Protein AF-A0A6A9TBL2-F1 (afdb_monomer_lite)

Secondary structure (DSSP, 8-state):
---EEETTEEESTTS----EE--B--TT-S-GGGB--SHHHHHHHIIIIITTTT-SEE-

Sequence (59 aa):
MRNVDAAGLGIGDDHPPRIMGVLNVSAESPYDPSVYDDPGEAAEYVDKELIGEGADIVD

pLDDT: mean 91.74, std 7.29, range [67.0, 97.06]

Radius of gyration: 13.49 Å; chains: 1; bounding box: 32×21×30 Å

Foldseek 3Di:
DDWDADPNDIDDDVDDDFAEAEAALDPPDPPVVRHDVDPVVSVVCCVCPCVVVPGPHYD

Structure (mmCIF, N/CA/C/O backbone):
data_AF-A0A6A9TBL2-F1
#
_entry.id   AF-A0A6A9TBL2-F1
#
loop_
_atom_site.group_PDB
_atom_site.id
_atom_site.type_symbol
_atom_site.label_atom_id
_atom_site.label_alt_id
_atom_site.label_comp_id
_atom_site.label_asym_id
_atom_site.label_entity_id
_atom_site.label_seq_id
_atom_site.pdbx_PDB_ins_code
_atom_site.Cartn_x
_atom_site.Cartn_y
_atom_site.Cartn_z
_atom_site.occupancy
_atom_site.B_iso_or_equiv
_atom_site.auth_seq_id
_atom_site.auth_comp_id
_atom_site.auth_asym_id
_atom_site.auth_atom_id
_atom_site.pdbx_PDB_model_num
ATOM 1 N N . MET A 1 1 ? -20.133 10.722 6.927 1.00 75.62 1 MET A N 1
ATOM 2 C CA . MET A 1 1 ? -19.837 10.230 5.560 1.00 75.62 1 MET A CA 1
ATOM 3 C C . MET A 1 1 ? -20.578 8.912 5.341 1.00 75.62 1 MET A C 1
ATOM 5 O O . MET A 1 1 ? -21.213 8.439 6.274 1.00 75.62 1 MET A O 1
ATOM 9 N N . ARG A 1 2 ? -20.613 8.353 4.123 1.00 91.81 2 ARG A N 1
ATOM 10 C CA . ARG A 1 2 ? -21.187 7.011 3.908 1.00 91.81 2 ARG A CA 1
ATOM 11 C C . ARG A 1 2 ? -20.100 5.974 4.192 1.00 91.81 2 ARG A C 1
ATOM 13 O O . ARG A 1 2 ? -19.043 6.065 3.578 1.00 91.81 2 ARG A O 1
ATOM 20 N N . ASN A 1 3 ? -20.370 5.006 5.066 1.00 95.56 3 ASN A N 1
ATOM 21 C CA . ASN A 1 3 ? -19.457 3.882 5.284 1.00 95.56 3 ASN A CA 1
ATOM 22 C C . ASN A 1 3 ? -19.473 2.937 4.075 1.00 95.56 3 ASN A C 1
ATOM 24 O O . ASN A 1 3 ? -20.515 2.760 3.430 1.00 95.56 3 ASN A O 1
ATOM 28 N N . VAL A 1 4 ? -18.329 2.322 3.790 1.00 95.56 4 VAL A N 1
ATOM 29 C CA . VAL A 1 4 ? -18.145 1.352 2.706 1.00 95.56 4 VAL A CA 1
ATOM 30 C C . VAL A 1 4 ? -17.514 0.068 3.237 1.00 95.56 4 VAL A C 1
ATOM 32 O O . VAL A 1 4 ? -16.782 0.089 4.224 1.00 95.56 4 VAL A O 1
ATOM 35 N N . ASP A 1 5 ? -17.819 -1.042 2.569 1.00 96.06 5 ASP A N 1
ATOM 36 C CA . ASP A 1 5 ? -17.148 -2.327 2.755 1.00 96.06 5 ASP A CA 1
ATOM 37 C C . ASP A 1 5 ? -16.264 -2.584 1.534 1.00 96.06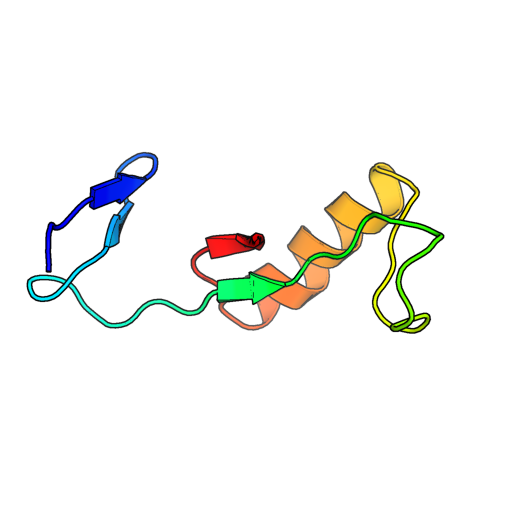 5 ASP A C 1
ATOM 39 O O . ASP A 1 5 ? -16.749 -2.567 0.399 1.00 96.06 5 ASP A O 1
ATOM 43 N N . ALA A 1 6 ? -14.971 -2.782 1.771 1.00 94.06 6 ALA A N 1
ATOM 44 C CA . ALA A 1 6 ? -13.993 -3.134 0.756 1.00 94.06 6 ALA A CA 1
ATOM 45 C C . ALA A 1 6 ? -13.468 -4.539 1.058 1.00 94.06 6 ALA A C 1
ATOM 47 O O . ALA A 1 6 ? -12.580 -4.715 1.886 1.00 94.06 6 ALA A O 1
ATOM 48 N N . ALA A 1 7 ? -14.055 -5.550 0.414 1.00 95.06 7 ALA A N 1
ATOM 49 C CA . ALA A 1 7 ? -13.691 -6.956 0.611 1.00 95.06 7 ALA A CA 1
ATOM 50 C C . ALA A 1 7 ? -13.737 -7.408 2.091 1.00 95.06 7 ALA A C 1
ATOM 52 O O . ALA A 1 7 ? -12.874 -8.155 2.549 1.00 95.06 7 ALA A O 1
ATOM 53 N N . GLY A 1 8 ? -14.747 -6.964 2.847 1.00 95.19 8 GLY A N 1
ATOM 54 C CA . GLY A 1 8 ? -14.880 -7.255 4.278 1.00 95.19 8 GLY A CA 1
ATOM 55 C C . GLY A 1 8 ? -14.153 -6.271 5.202 1.00 95.19 8 GLY A C 1
ATOM 56 O O . GLY A 1 8 ? -14.259 -6.397 6.425 1.00 95.19 8 GLY A O 1
ATOM 57 N N . LEU A 1 9 ? -13.423 -5.291 4.655 1.00 95.62 9 LEU A N 1
ATOM 58 C CA . LEU A 1 9 ? -12.824 -4.199 5.417 1.00 95.62 9 LEU A CA 1
ATOM 59 C C . LEU A 1 9 ? -13.781 -3.000 5.472 1.00 95.62 9 LEU A C 1
ATOM 61 O O . LEU A 1 9 ? -14.017 -2.324 4.471 1.00 95.62 9 LEU A O 1
ATOM 65 N N . GLY A 1 10 ? -14.309 -2.710 6.662 1.00 96.62 10 GLY A N 1
ATOM 66 C CA . GLY A 1 10 ? -15.127 -1.520 6.904 1.00 96.62 10 GLY A CA 1
ATOM 67 C C . GLY A 1 10 ? -14.298 -0.231 6.930 1.00 96.62 10 GLY A C 1
ATOM 68 O O . GLY A 1 10 ? -13.301 -0.147 7.660 1.00 96.62 10 GLY A O 1
ATOM 69 N N . ILE A 1 11 ? -14.742 0.774 6.168 1.00 95.81 11 ILE A N 1
ATOM 70 C CA . ILE A 1 11 ? -14.137 2.110 6.043 1.00 95.81 11 ILE A CA 1
ATOM 71 C C . ILE A 1 11 ? -15.225 3.172 6.258 1.00 95.81 11 ILE A C 1
ATOM 73 O O . ILE A 1 11 ? -16.289 3.114 5.639 1.00 95.81 11 ILE A O 1
ATOM 77 N N . GLY A 1 12 ? -14.969 4.151 7.127 1.00 94.88 12 GLY A N 1
ATOM 78 C CA . GLY A 1 12 ? -15.898 5.246 7.426 1.00 94.88 12 GLY A CA 1
ATOM 79 C C . GLY A 1 12 ? -15.923 5.617 8.908 1.00 94.88 12 GLY A C 1
ATOM 80 O O . GLY A 1 12 ? -15.116 5.117 9.687 1.00 94.88 12 GLY A O 1
ATOM 81 N N . ASP A 1 13 ? -16.864 6.483 9.288 1.00 95.31 13 ASP A N 1
ATOM 82 C CA . ASP A 1 13 ? -16.918 7.118 10.617 1.00 95.31 13 ASP A CA 1
ATOM 83 C C . ASP A 1 13 ? -17.185 6.115 11.760 1.00 95.31 13 ASP A C 1
ATOM 85 O O . ASP A 1 13 ? -16.824 6.378 12.906 1.00 95.31 13 ASP A O 1
ATOM 89 N N . ASP A 1 14 ? -17.777 4.955 11.449 1.00 95.94 14 ASP A N 1
ATOM 90 C CA . ASP A 1 14 ? -18.076 3.889 12.422 1.00 95.94 14 ASP A CA 1
ATOM 91 C C . ASP A 1 14 ? -16.954 2.834 12.542 1.00 95.94 14 ASP A C 1
ATOM 93 O O . ASP A 1 14 ? -17.114 1.816 13.223 1.00 95.94 14 ASP A O 1
ATOM 97 N N . HIS A 1 15 ? -15.816 3.041 11.874 1.00 95.44 15 HIS A N 1
ATOM 98 C CA . HIS A 1 15 ? -14.702 2.095 11.829 1.00 95.44 15 HIS A CA 1
ATOM 99 C C . HIS A 1 15 ? -13.392 2.740 12.308 1.00 95.44 15 HIS A C 1
ATOM 101 O O . HIS A 1 15 ? -13.249 3.962 12.263 1.00 95.44 15 HIS A O 1
ATOM 107 N N . PRO A 1 16 ? -12.407 1.945 12.773 1.00 95.94 16 PRO A N 1
ATOM 108 C CA . PRO A 1 16 ? -11.080 2.473 13.061 1.00 95.94 16 PRO A CA 1
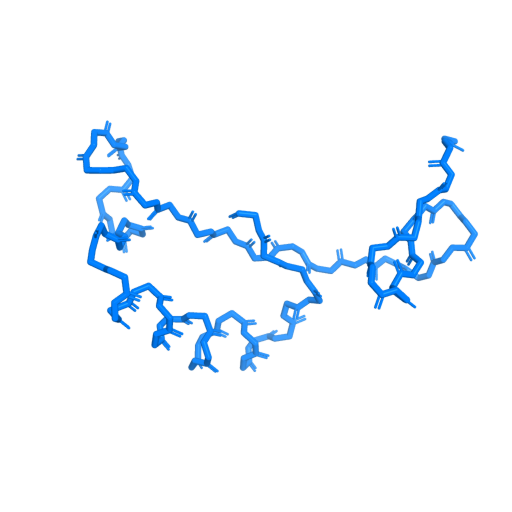ATOM 109 C C . PRO A 1 16 ? -10.463 3.154 11.827 1.00 95.94 16 PRO A C 1
ATOM 111 O O . PRO A 1 16 ? -10.733 2.714 10.703 1.00 95.94 16 PRO A O 1
ATOM 114 N N . PRO A 1 17 ? -9.604 4.176 12.018 1.00 95.19 17 PRO A N 1
ATOM 115 C CA . PRO A 1 17 ? -8.804 4.733 10.934 1.00 95.19 17 PRO A CA 1
ATOM 116 C C . PRO A 1 17 ? -8.031 3.639 10.195 1.00 95.19 17 PRO A C 1
ATOM 118 O O . PRO A 1 17 ? -7.547 2.696 10.821 1.00 95.19 17 PRO A O 1
ATOM 121 N N . ARG A 1 18 ? -7.921 3.791 8.874 1.00 95.75 18 ARG A N 1
ATOM 122 C CA . ARG A 1 18 ? -7.187 2.882 7.989 1.00 95.75 18 ARG A CA 1
ATOM 123 C C . ARG A 1 18 ? -5.995 3.591 7.378 1.00 95.75 18 ARG A C 1
ATOM 125 O O . ARG A 1 18 ? -6.084 4.780 7.070 1.00 95.75 18 ARG A O 1
ATOM 132 N N . ILE A 1 19 ? -4.910 2.856 7.190 1.00 96.12 19 ILE A N 1
ATOM 133 C CA . ILE A 1 19 ? -3.716 3.330 6.498 1.00 96.12 19 ILE A CA 1
ATOM 134 C C . ILE A 1 19 ? -3.821 2.916 5.032 1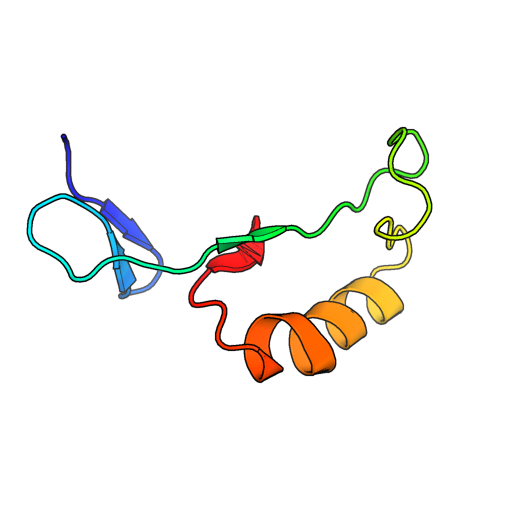.00 96.12 19 ILE A C 1
ATOM 136 O O . ILE A 1 19 ? -3.995 1.740 4.720 1.00 96.12 19 ILE A O 1
ATOM 140 N N . MET A 1 20 ? -3.726 3.898 4.141 1.00 96.12 20 MET A N 1
ATOM 141 C CA . MET A 1 20 ? -3.701 3.694 2.696 1.00 96.12 20 MET A CA 1
ATOM 142 C C . MET A 1 20 ? -2.270 3.896 2.203 1.00 96.12 20 MET A C 1
ATOM 144 O O . MET A 1 20 ? -1.742 5.006 2.278 1.00 96.12 20 MET A O 1
ATOM 148 N N . GLY A 1 21 ? -1.643 2.813 1.751 1.00 95.00 21 GLY A N 1
ATOM 149 C CA . GLY A 1 21 ? -0.400 2.869 0.993 1.00 95.00 21 GLY A CA 1
ATOM 150 C C . GLY A 1 21 ? -0.683 3.329 -0.433 1.00 95.00 21 GLY A C 1
ATOM 151 O O . GLY A 1 21 ? -1.763 3.068 -0.956 1.00 95.00 21 GLY A O 1
ATOM 152 N N . VAL A 1 22 ? 0.276 4.015 -1.048 1.00 93.25 22 VAL A N 1
ATOM 153 C CA . VAL A 1 22 ? 0.136 4.551 -2.407 1.00 93.25 22 VAL A CA 1
ATOM 154 C C . VAL A 1 22 ? 1.074 3.791 -3.334 1.00 93.25 22 VAL A C 1
ATOM 156 O O . VAL A 1 22 ? 2.283 3.772 -3.104 1.00 93.25 22 VAL A O 1
ATOM 159 N N . LEU A 1 23 ? 0.525 3.201 -4.389 1.00 93.25 23 LEU A N 1
ATOM 160 C CA . LEU A 1 23 ? 1.243 2.513 -5.448 1.00 93.25 23 LEU A CA 1
ATOM 161 C C . LEU A 1 23 ? 1.044 3.271 -6.764 1.00 93.25 23 LEU A C 1
ATOM 163 O O . LEU A 1 23 ? -0.013 3.225 -7.387 1.00 93.25 23 LEU A O 1
ATOM 167 N N . ASN A 1 24 ? 2.095 3.932 -7.248 1.00 92.12 24 ASN A N 1
ATOM 168 C CA . ASN A 1 24 ? 2.040 4.545 -8.571 1.00 92.12 24 ASN A CA 1
ATOM 169 C C . ASN A 1 24 ? 2.533 3.547 -9.616 1.00 92.12 24 ASN A C 1
ATOM 171 O O . ASN A 1 24 ? 3.654 3.065 -9.529 1.00 92.12 24 ASN A O 1
ATOM 175 N N . VAL A 1 25 ? 1.724 3.290 -10.642 1.00 92.94 25 VAL A N 1
ATOM 176 C CA . VAL A 1 25 ? 2.085 2.388 -11.759 1.00 92.94 25 VAL A CA 1
ATOM 177 C C . VAL A 1 25 ? 2.259 3.120 -13.093 1.00 92.94 25 VAL A C 1
ATOM 179 O O . VAL A 1 25 ? 2.476 2.510 -14.135 1.00 92.94 25 VAL A O 1
ATOM 182 N N . SER A 1 26 ? 2.116 4.447 -13.088 1.00 90.19 26 SER A N 1
ATOM 183 C CA . SER A 1 26 ? 2.254 5.268 -14.290 1.00 90.19 26 SER A CA 1
ATOM 184 C C . SER A 1 26 ? 3.696 5.727 -14.466 1.00 90.19 26 SER A C 1
ATOM 186 O O . SER A 1 26 ? 4.165 6.545 -13.677 1.00 90.19 26 SER A O 1
ATOM 188 N N . ALA A 1 27 ? 4.338 5.302 -15.556 1.00 85.31 27 ALA A N 1
ATOM 189 C CA . ALA A 1 27 ? 5.654 5.789 -15.986 1.00 85.31 27 ALA A CA 1
ATOM 190 C C . ALA A 1 27 ? 5.702 7.314 -16.225 1.00 85.31 27 ALA A C 1
ATOM 192 O O . ALA A 1 27 ? 6.765 7.919 -16.205 1.00 85.31 27 ALA A O 1
ATOM 193 N N . GLU A 1 28 ? 4.545 7.950 -16.432 1.00 85.88 28 GLU A N 1
ATOM 194 C CA . GLU A 1 28 ? 4.416 9.402 -16.624 1.00 85.88 28 GLU A CA 1
ATOM 195 C C . GLU A 1 28 ? 4.226 10.163 -15.298 1.00 85.88 28 GLU A C 1
ATOM 197 O O . GLU A 1 28 ? 4.004 11.377 -15.289 1.00 85.88 28 GLU A O 1
ATOM 202 N N . SER A 1 29 ? 4.214 9.459 -14.161 1.00 80.75 29 SER A N 1
ATOM 203 C CA . SER A 1 29 ? 4.073 10.096 -12.854 1.00 80.75 29 SER A CA 1
ATOM 204 C C . SER A 1 29 ? 5.308 10.953 -12.552 1.00 80.75 29 SER A C 1
ATOM 206 O O . SER A 1 29 ? 6.429 10.478 -12.699 1.00 80.75 29 SER A O 1
ATOM 208 N N . PRO A 1 30 ? 5.147 12.189 -12.046 1.00 78.12 30 PRO A N 1
ATOM 209 C CA . PRO A 1 30 ? 6.278 13.036 -11.661 1.00 78.12 30 PRO A CA 1
ATOM 210 C C . PRO A 1 30 ? 7.013 12.539 -10.399 1.00 78.12 30 PRO A C 1
ATOM 212 O O . PRO A 1 30 ? 7.927 13.209 -9.919 1.00 78.12 30 PRO A O 1
ATOM 215 N N . TYR A 1 31 ? 6.591 11.407 -9.827 1.00 71.75 31 TYR A N 1
ATOM 216 C CA . TYR A 1 31 ? 7.121 10.819 -8.600 1.00 71.75 31 TYR A CA 1
ATOM 217 C C . TYR A 1 31 ? 8.010 9.602 -8.891 1.00 71.75 31 TYR A C 1
ATOM 219 O O . TYR A 1 31 ? 7.759 8.523 -8.368 1.00 71.75 31 TYR A O 1
ATOM 227 N N . ASP A 1 32 ? 9.062 9.787 -9.697 1.00 67.00 32 ASP A N 1
ATOM 228 C CA . ASP A 1 32 ? 9.967 8.716 -10.161 1.00 67.00 32 ASP A CA 1
ATOM 229 C C . ASP A 1 32 ? 10.377 7.672 -9.093 1.00 67.00 32 ASP A C 1
ATOM 231 O O . ASP A 1 32 ? 10.366 6.486 -9.410 1.00 67.00 32 ASP A O 1
ATOM 235 N N . PRO A 1 33 ? 10.714 8.026 -7.830 1.00 71.25 33 PRO A N 1
ATOM 236 C CA . PRO A 1 33 ? 11.158 7.033 -6.845 1.00 71.25 33 PRO A CA 1
ATOM 237 C C . PRO A 1 33 ? 10.077 6.054 -6.370 1.00 71.25 33 PRO A C 1
ATOM 239 O O . PRO A 1 33 ? 10.412 5.095 -5.684 1.00 71.25 33 PRO A O 1
ATOM 242 N N . SER A 1 34 ? 8.801 6.318 -6.657 1.00 70.12 34 SER A N 1
ATOM 243 C CA . SER A 1 34 ? 7.663 5.511 -6.200 1.00 70.12 34 SER A CA 1
ATOM 244 C C . SER A 1 34 ? 6.784 5.017 -7.350 1.00 70.12 34 SER A C 1
ATOM 246 O O . SER A 1 34 ? 5.618 4.679 -7.124 1.00 70.12 34 SER A O 1
ATOM 248 N N . VAL A 1 35 ? 7.332 4.990 -8.572 1.00 85.56 35 VAL A N 1
ATOM 249 C CA . VAL A 1 35 ? 6.694 4.392 -9.748 1.00 85.56 35 VAL A CA 1
ATOM 250 C C . VAL A 1 35 ? 7.195 2.969 -9.949 1.00 85.56 35 VAL A C 1
ATOM 252 O O . VAL A 1 35 ? 8.387 2.748 -10.137 1.00 85.56 35 VAL A O 1
ATOM 255 N N . TYR A 1 36 ? 6.257 2.029 -9.977 1.00 90.56 36 TYR A N 1
ATOM 256 C CA . TYR A 1 36 ? 6.475 0.630 -10.322 1.00 90.56 36 TYR A CA 1
ATOM 257 C C . TYR A 1 36 ? 5.566 0.285 -11.504 1.00 90.56 36 TYR A C 1
ATOM 259 O O . TYR A 1 36 ? 4.407 -0.088 -11.326 1.00 90.56 36 TYR A O 1
ATOM 267 N N . ASP A 1 37 ? 6.053 0.496 -12.726 1.00 90.12 37 ASP A N 1
ATOM 268 C CA . ASP A 1 37 ? 5.297 0.246 -13.960 1.00 90.12 37 ASP A CA 1
ATOM 269 C C . ASP A 1 37 ? 5.366 -1.222 -14.427 1.00 90.12 37 ASP A C 1
ATOM 271 O O . ASP A 1 37 ? 4.527 -1.659 -15.222 1.00 90.12 37 ASP A O 1
ATOM 275 N N . ASP A 1 38 ? 6.299 -2.012 -13.880 1.00 94.00 38 ASP A N 1
ATOM 276 C CA . ASP A 1 38 ? 6.293 -3.471 -13.978 1.00 94.00 38 ASP A CA 1
ATOM 277 C C . ASP A 1 38 ? 5.365 -4.108 -12.918 1.00 94.00 38 ASP A C 1
ATOM 279 O O . ASP A 1 38 ? 5.517 -3.856 -11.718 1.00 94.00 38 ASP A O 1
ATOM 283 N N . PRO A 1 39 ? 4.423 -4.991 -13.311 1.00 94.25 39 PRO A N 1
ATOM 284 C CA . PRO A 1 39 ? 3.503 -5.630 -12.368 1.00 94.25 39 PRO A CA 1
ATOM 285 C 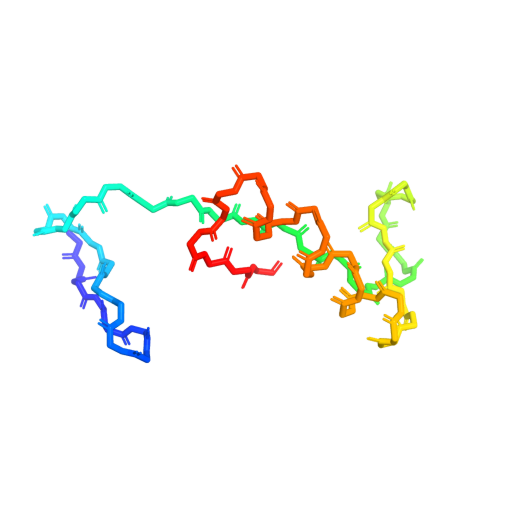C . PRO A 1 39 ? 4.174 -6.508 -11.304 1.00 94.25 39 PRO A C 1
ATOM 287 O O . PRO A 1 39 ? 3.625 -6.666 -10.214 1.00 94.25 39 PRO A O 1
ATOM 290 N N . GLY A 1 40 ? 5.313 -7.127 -11.623 1.00 96.00 40 GLY A N 1
ATOM 291 C CA . GLY A 1 40 ? 6.060 -7.963 -10.689 1.00 96.00 40 GLY A CA 1
ATOM 292 C C . GLY A 1 40 ? 6.734 -7.122 -9.613 1.00 96.00 40 GLY A C 1
ATOM 293 O O . GLY A 1 40 ? 6.583 -7.419 -8.430 1.00 96.00 40 GLY A O 1
ATOM 294 N N . GLU A 1 41 ? 7.403 -6.042 -10.018 1.00 94.31 41 GLU A N 1
ATOM 295 C CA . GLU A 1 41 ? 8.012 -5.084 -9.089 1.00 94.31 41 GLU A CA 1
ATOM 296 C C . GLU A 1 41 ? 6.957 -4.390 -8.216 1.00 94.31 41 GLU A C 1
ATOM 298 O O . GLU A 1 41 ? 7.134 -4.281 -7.003 1.00 94.31 41 GLU A O 1
ATOM 303 N N . ALA A 1 42 ? 5.818 -4.004 -8.799 1.00 94.75 42 ALA A N 1
ATOM 304 C CA . ALA A 1 42 ? 4.703 -3.411 -8.065 1.00 94.75 42 ALA A CA 1
ATOM 305 C C . ALA A 1 42 ? 4.129 -4.365 -7.004 1.00 94.75 42 ALA A C 1
ATOM 307 O O . ALA A 1 42 ? 3.890 -3.962 -5.865 1.00 94.75 42 ALA A O 1
ATOM 308 N N . ALA A 1 43 ? 3.939 -5.642 -7.351 1.00 95.62 43 ALA A N 1
ATOM 309 C CA . ALA A 1 43 ? 3.478 -6.652 -6.401 1.00 95.62 43 ALA A CA 1
ATOM 310 C C . ALA A 1 43 ? 4.502 -6.889 -5.279 1.00 95.62 43 ALA A C 1
ATOM 312 O O . ALA A 1 43 ? 4.135 -6.966 -4.108 1.00 95.62 43 ALA A O 1
ATOM 313 N N . GLU A 1 44 ? 5.790 -6.954 -5.620 1.00 95.62 44 GLU A N 1
ATOM 314 C CA . GLU A 1 44 ? 6.865 -7.119 -4.642 1.00 95.62 44 GLU A CA 1
ATOM 315 C C . GLU A 1 44 ? 6.945 -5.933 -3.670 1.00 95.62 44 GLU A C 1
ATOM 317 O O . GLU A 1 44 ? 7.117 -6.143 -2.466 1.00 95.62 44 GLU A O 1
ATOM 322 N N . TYR A 1 45 ? 6.776 -4.706 -4.168 1.00 94.31 45 TYR A N 1
ATOM 323 C CA . TYR A 1 45 ? 6.724 -3.498 -3.347 1.00 94.31 45 TYR A CA 1
ATOM 324 C C . TYR A 1 45 ? 5.542 -3.516 -2.37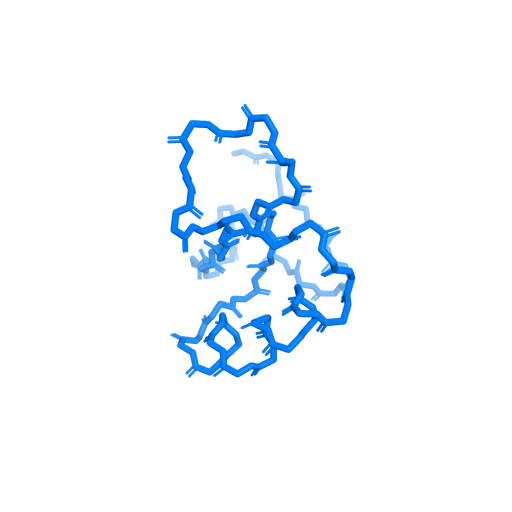1 1.00 94.31 45 TYR A C 1
ATOM 326 O O . TYR A 1 45 ? 5.714 -3.241 -1.181 1.00 94.31 45 TYR A O 1
ATOM 334 N N . VAL A 1 46 ? 4.353 -3.906 -2.841 1.00 95.81 46 VAL A N 1
ATOM 335 C CA . VAL A 1 46 ? 3.169 -4.054 -1.982 1.00 95.81 46 VAL A CA 1
ATOM 336 C C . VAL A 1 46 ? 3.434 -5.057 -0.857 1.00 95.81 46 VAL A C 1
ATOM 338 O O . VAL A 1 46 ? 3.197 -4.742 0.310 1.00 95.81 46 VAL A O 1
ATOM 341 N N . ASP A 1 47 ? 3.951 -6.241 -1.191 1.00 95.19 47 ASP A N 1
ATOM 342 C CA . ASP A 1 47 ? 4.167 -7.320 -0.224 1.00 95.19 47 ASP A CA 1
ATOM 343 C C . ASP A 1 47 ? 5.249 -6.984 0.809 1.00 95.19 47 ASP A C 1
ATOM 345 O O . ASP A 1 47 ? 5.094 -7.279 1.998 1.00 95.19 47 ASP A O 1
ATOM 349 N N . LYS A 1 48 ? 6.367 -6.400 0.366 1.00 94.12 48 LYS A N 1
ATOM 350 C CA . LYS A 1 48 ? 7.534 -6.164 1.226 1.00 94.12 48 LYS A CA 1
ATOM 351 C C . LYS A 1 48 ? 7.450 -4.868 2.010 1.00 94.12 48 LYS A C 1
ATOM 353 O O . LYS A 1 48 ? 7.898 -4.847 3.155 1.00 94.12 48 LYS A O 1
ATOM 358 N N . GLU A 1 49 ? 6.917 -3.816 1.400 1.00 94.31 49 GLU A N 1
ATOM 359 C CA . GLU A 1 49 ? 6.915 -2.48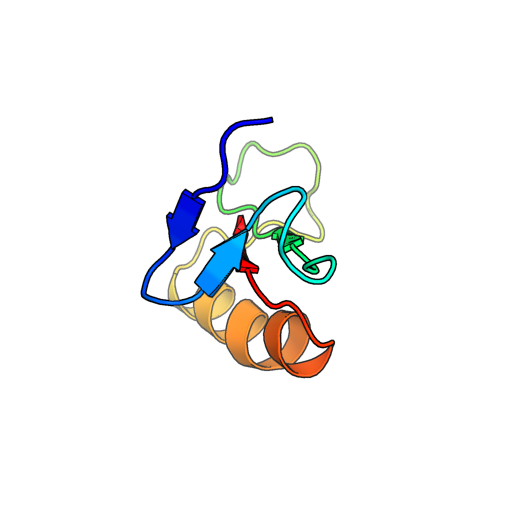1 1.991 1.00 94.31 49 GLU A CA 1
ATOM 360 C C . GLU A 1 49 ? 5.524 -2.111 2.475 1.00 94.31 49 GLU A C 1
ATOM 362 O O . GLU A 1 49 ? 5.313 -2.092 3.681 1.00 94.31 49 GLU A O 1
ATOM 367 N N . LEU A 1 50 ? 4.544 -1.911 1.590 1.00 95.38 50 LEU A N 1
ATOM 368 C CA . LEU A 1 50 ? 3.249 -1.361 2.013 1.00 95.38 50 LEU A CA 1
ATOM 369 C C . LEU A 1 50 ? 2.565 -2.222 3.087 1.00 95.38 50 LEU A C 1
ATOM 371 O O . LEU A 1 50 ? 2.167 -1.710 4.134 1.00 95.38 50 LEU A O 1
ATOM 375 N N . ILE A 1 51 ? 2.480 -3.539 2.879 1.00 95.25 51 ILE A N 1
ATOM 376 C CA . ILE A 1 51 ? 1.916 -4.460 3.877 1.00 95.25 51 ILE A CA 1
ATOM 377 C C . ILE A 1 51 ? 2.831 -4.558 5.106 1.00 95.25 51 ILE A C 1
ATOM 379 O O . ILE A 1 51 ? 2.344 -4.547 6.239 1.00 95.25 51 ILE A O 1
ATOM 383 N N . GLY A 1 52 ? 4.150 -4.634 4.900 1.00 93.88 52 GLY A N 1
ATOM 384 C CA . GLY A 1 52 ? 5.143 -4.724 5.977 1.00 93.88 52 GLY A CA 1
ATOM 385 C C . GLY A 1 52 ? 5.134 -3.518 6.924 1.00 93.88 52 GLY A C 1
ATOM 386 O O . GLY A 1 52 ? 5.364 -3.670 8.124 1.00 93.88 52 GLY A O 1
ATOM 387 N N . GLU A 1 53 ? 4.807 -2.339 6.401 1.00 95.31 53 GLU A N 1
ATOM 388 C CA . GLU A 1 53 ? 4.696 -1.072 7.127 1.00 95.31 53 GLU A CA 1
ATOM 389 C C . GLU A 1 53 ? 3.302 -0.836 7.732 1.00 95.31 53 GLU A C 1
ATOM 391 O O . GLU A 1 53 ? 3.111 0.108 8.503 1.00 95.31 53 GLU A O 1
ATOM 396 N N . GLY A 1 54 ? 2.343 -1.725 7.458 1.00 95.75 54 GLY A N 1
ATOM 397 C CA . GLY A 1 54 ? 1.018 -1.719 8.075 1.00 95.75 54 GLY A CA 1
ATOM 398 C C . GLY A 1 54 ? -0.068 -1.007 7.272 1.00 95.75 54 GLY A C 1
ATOM 399 O O . GLY A 1 54 ? -1.040 -0.545 7.869 1.00 95.75 54 GLY A O 1
ATOM 400 N N . ALA A 1 55 ? 0.063 -0.911 5.946 1.00 97.06 55 ALA A N 1
ATOM 401 C CA . ALA A 1 55 ? -1.043 -0.484 5.097 1.00 97.06 55 ALA A CA 1
ATOM 402 C C . ALA A 1 55 ? -2.216 -1.477 5.197 1.00 97.06 55 ALA A C 1
ATOM 404 O O . ALA A 1 55 ? -2.054 -2.685 5.024 1.00 97.06 55 ALA A O 1
ATOM 405 N N . ASP A 1 56 ? -3.416 -0.953 5.450 1.00 96.69 56 ASP A N 1
ATOM 406 C CA . ASP A 1 56 ? -4.667 -1.716 5.402 1.00 96.69 56 ASP A CA 1
ATOM 407 C C . ASP A 1 56 ? -5.217 -1.799 3.967 1.00 96.69 56 ASP A C 1
ATOM 409 O O . ASP A 1 56 ? -5.981 -2.706 3.633 1.00 96.69 56 ASP A O 1
ATOM 413 N N . ILE A 1 57 ? -4.896 -0.796 3.144 1.00 96.19 57 ILE A N 1
ATOM 414 C CA . ILE A 1 57 ? -5.422 -0.571 1.794 1.00 96.19 57 ILE A CA 1
ATOM 415 C C . ILE A 1 57 ? -4.269 -0.101 0.902 1.00 96.19 57 ILE A C 1
ATOM 417 O O . ILE A 1 57 ? -3.378 0.605 1.376 1.00 96.19 57 ILE A O 1
ATOM 421 N N . VAL A 1 58 ? -4.311 -0.449 -0.383 1.00 94.88 58 VAL A N 1
ATOM 422 C CA . VAL A 1 58 ? -3.423 0.097 -1.417 1.00 94.88 58 VAL A CA 1
ATOM 423 C C . VAL A 1 58 ? -4.277 0.869 -2.420 1.00 94.88 58 VAL A C 1
ATOM 425 O O . VAL A 1 58 ? -5.285 0.331 -2.886 1.00 94.88 58 VAL A O 1
ATOM 428 N N . ASP A 1 59 ? -3.890 2.112 -2.691 1.00 93.12 59 ASP A N 1
ATOM 429 C CA . ASP A 1 59 ? -4.389 2.939 -3.800 1.00 93.12 59 ASP A CA 1
ATOM 430 C C . ASP A 1 59 ? -3.368 2.954 -4.938 1.00 93.12 59 ASP A C 1
ATOM 432 O O . ASP A 1 59 ? -2.206 3.332 -4.656 1.00 93.12 59 ASP A O 1
#